Protein AF-A0A978TVC2-F1 (afdb_monomer_lite)

Sequence (169 aa):
MKNLIARGKPERHRGRFCQKRQTETGALPSTAVADSPPQPQPTTRAGTATPKEYARLQKLLAECQYEEADRETWRLMLRVAGVHQRGYFEIRDFEEFPATVLGTIDRLWLEASEGRFGLSVQRQIYREEDCQYDGLGARLGWIVAGKWLKASNPRDHRELPAGNLPSAA

Structure (mmCIF, N/CA/C/O backbone):
data_AF-A0A978TVC2-F1
#
_entry.id   AF-A0A978TVC2-F1
#
loop_
_atom_site.group_PDB
_atom_site.id
_atom_site.type_symbol
_atom_site.label_atom_id
_atom_site.label_alt_id
_atom_site.label_comp_id
_atom_site.label_asym_id
_atom_site.label_entity_id
_atom_site.label_seq_id
_atom_site.pdbx_PDB_ins_code
_atom_site.Cartn_x
_atom_site.Cartn_y
_atom_site.Cartn_z
_atom_site.occupancy
_atom_site.B_iso_or_equiv
_atom_site.auth_seq_id
_atom_site.auth_comp_id
_atom_site.auth_asym_id
_atom_site.auth_atom_id
_atom_site.pdbx_PDB_model_num
ATOM 1 N N . MET A 1 1 ? 60.111 4.018 18.734 1.00 36.25 1 MET A N 1
ATOM 2 C CA . MET A 1 1 ? 59.436 5.236 18.236 1.00 36.25 1 MET A CA 1
ATOM 3 C C . MET A 1 1 ? 58.310 4.815 17.303 1.00 36.25 1 MET A C 1
ATOM 5 O O . MET A 1 1 ? 58.638 4.154 16.336 1.00 36.25 1 MET A O 1
ATOM 9 N N . LYS A 1 2 ? 57.064 5.231 17.616 1.00 37.22 2 LYS A N 1
ATOM 10 C CA . LYS A 1 2 ? 55.934 5.557 16.705 1.00 37.22 2 LYS A CA 1
ATOM 11 C C . LYS A 1 2 ? 55.436 4.430 15.763 1.00 37.22 2 LYS A C 1
ATOM 13 O O . LYS A 1 2 ? 56.223 3.887 15.015 1.00 37.22 2 LYS A O 1
ATOM 18 N N . ASN A 1 3 ? 54.157 4.090 15.610 1.00 29.48 3 ASN A N 1
ATOM 19 C CA . ASN A 1 3 ? 52.879 4.425 16.240 1.00 29.48 3 ASN A CA 1
ATOM 20 C C . ASN A 1 3 ? 51.817 3.443 15.673 1.00 29.48 3 ASN A C 1
ATOM 22 O O . ASN A 1 3 ? 52.078 2.765 14.683 1.00 29.48 3 ASN A O 1
ATOM 26 N N . LEU A 1 4 ? 50.645 3.423 16.320 1.00 36.00 4 LEU A N 1
ATOM 27 C CA . LEU A 1 4 ? 49.315 2.914 15.919 1.00 36.00 4 LEU A CA 1
ATOM 28 C C . LEU A 1 4 ? 49.047 2.899 14.386 1.00 36.00 4 LEU A C 1
ATOM 30 O O . LEU A 1 4 ? 49.587 3.729 13.667 1.00 36.00 4 LEU A O 1
ATOM 34 N N . ILE A 1 5 ? 48.190 2.030 13.825 1.00 38.00 5 ILE A N 1
ATOM 35 C CA . ILE A 1 5 ? 46.714 2.097 13.911 1.00 38.00 5 ILE A CA 1
ATOM 36 C C . ILE A 1 5 ? 46.088 0.701 13.736 1.00 38.00 5 ILE A C 1
ATOM 38 O O . ILE A 1 5 ? 46.244 0.042 12.712 1.00 38.00 5 ILE A O 1
ATOM 42 N N . ALA A 1 6 ? 45.302 0.305 14.736 1.00 40.34 6 ALA A N 1
ATOM 43 C CA . ALA A 1 6 ? 44.188 -0.624 14.592 1.00 40.34 6 ALA A CA 1
ATOM 44 C C . ALA A 1 6 ? 42.876 0.182 14.556 1.00 40.34 6 ALA A C 1
ATOM 46 O O . ALA A 1 6 ? 42.810 1.240 15.184 1.00 40.34 6 ALA A O 1
ATOM 47 N N . ARG A 1 7 ? 41.827 -0.417 13.961 1.00 36.66 7 ARG A N 1
ATOM 48 C CA . ARG A 1 7 ? 40.401 0.006 13.875 1.00 36.66 7 ARG A CA 1
ATOM 49 C C . ARG A 1 7 ? 40.062 0.807 12.603 1.00 36.66 7 ARG A C 1
ATOM 51 O O . ARG A 1 7 ? 40.808 1.690 12.221 1.00 36.66 7 ARG A O 1
ATOM 58 N N . GLY A 1 8 ? 38.954 0.558 11.905 1.00 31.41 8 GLY A N 1
ATOM 59 C CA . GLY A 1 8 ? 37.814 -0.318 12.180 1.00 31.41 8 GLY A CA 1
ATOM 60 C C . GLY A 1 8 ? 36.986 -0.550 10.910 1.00 31.41 8 GLY A C 1
ATOM 61 O O . GLY A 1 8 ? 37.089 0.200 9.942 1.00 31.41 8 GLY A O 1
ATOM 62 N N . LYS A 1 9 ? 36.187 -1.626 10.898 1.00 33.72 9 LYS A N 1
ATOM 63 C CA . LYS A 1 9 ? 35.160 -1.849 9.869 1.00 33.72 9 LYS A CA 1
ATOM 64 C C . LYS A 1 9 ? 34.196 -0.654 9.863 1.00 33.72 9 LYS A C 1
ATOM 66 O O . LYS A 1 9 ? 33.860 -0.188 10.951 1.00 33.72 9 LYS A O 1
ATOM 71 N N . PRO A 1 10 ? 33.707 -0.198 8.698 1.00 31.42 10 PRO A N 1
ATOM 72 C CA . PRO A 1 10 ? 32.659 0.809 8.668 1.00 31.42 10 PRO A CA 1
ATOM 73 C C . PRO A 1 10 ? 31.410 0.226 9.338 1.00 31.42 10 PRO A C 1
ATOM 75 O O . PRO A 1 10 ? 30.818 -0.745 8.857 1.00 31.42 10 PRO A O 1
ATOM 78 N N . GLU A 1 11 ? 31.041 0.792 10.485 1.00 34.91 11 GLU A N 1
ATOM 79 C CA . GLU A 1 11 ? 29.735 0.585 11.095 1.00 34.91 11 GLU A CA 1
ATOM 80 C C . GLU A 1 11 ? 28.687 1.056 10.090 1.00 34.91 11 GLU A C 1
ATOM 82 O O . GLU A 1 11 ? 28.557 2.243 9.798 1.00 34.91 11 GLU A O 1
ATOM 87 N N . ARG A 1 12 ? 27.944 0.107 9.515 1.00 38.66 12 ARG A N 1
ATOM 88 C CA . ARG A 1 12 ? 26.752 0.433 8.737 1.00 38.66 12 ARG A CA 1
ATOM 89 C C . ARG A 1 12 ? 25.793 1.140 9.685 1.00 38.66 12 ARG A C 1
ATOM 91 O O . ARG A 1 12 ? 25.293 0.523 10.627 1.00 38.66 12 ARG A O 1
ATOM 98 N N . HIS A 1 13 ? 25.566 2.428 9.449 1.00 34.09 13 HIS A N 1
ATOM 99 C CA . HIS A 1 13 ? 24.560 3.207 10.151 1.00 34.09 13 HIS A CA 1
ATOM 100 C C . HIS A 1 13 ? 23.212 2.485 10.033 1.00 34.09 13 HIS A C 1
ATOM 102 O O . HIS A 1 13 ? 22.594 2.437 8.971 1.00 34.09 13 HIS A O 1
ATOM 108 N N . ARG A 1 14 ? 22.794 1.848 11.132 1.00 42.50 14 ARG A N 1
ATOM 109 C CA . ARG A 1 14 ? 21.506 1.168 11.270 1.00 42.50 14 ARG A CA 1
ATOM 110 C C . ARG A 1 14 ? 20.393 2.200 11.077 1.00 42.50 14 ARG A C 1
ATOM 112 O O . ARG A 1 14 ? 20.169 3.026 11.960 1.00 42.50 14 ARG A O 1
ATOM 119 N N . GLY A 1 15 ? 19.695 2.139 9.946 1.00 42.00 15 GLY A N 1
ATOM 120 C CA . GLY A 1 15 ? 18.460 2.888 9.730 1.00 42.00 15 GLY A CA 1
ATOM 121 C C . GLY A 1 15 ? 17.425 2.494 10.785 1.00 42.00 15 GLY A C 1
ATOM 122 O O . GLY A 1 15 ? 17.004 1.339 10.861 1.00 42.00 15 GLY A O 1
ATOM 123 N N . ARG A 1 16 ? 17.050 3.443 11.647 1.00 51.53 16 ARG A N 1
ATOM 124 C CA . ARG A 1 16 ? 15.981 3.291 12.641 1.00 51.53 16 ARG A CA 1
ATOM 125 C C . ARG A 1 16 ? 14.622 3.396 11.940 1.00 51.53 16 ARG A C 1
ATOM 127 O O . ARG A 1 16 ? 13.955 4.409 12.064 1.00 51.53 16 ARG A O 1
ATOM 134 N N . PHE A 1 17 ? 14.219 2.361 11.210 1.00 56.66 17 PHE A N 1
ATOM 135 C CA . PHE A 1 17 ? 13.011 2.394 10.366 1.00 56.66 17 PHE A CA 1
ATOM 136 C C . PHE A 1 17 ? 11.679 2.157 11.089 1.00 56.66 17 PHE A C 1
ATOM 138 O O . PHE A 1 17 ? 10.636 2.047 10.457 1.00 56.66 17 PHE A O 1
ATOM 145 N N . CYS A 1 18 ? 11.703 2.059 12.411 1.00 64.75 18 CYS A N 1
ATOM 146 C CA . CYS A 1 18 ? 10.497 2.141 13.215 1.00 64.75 18 CYS A CA 1
ATOM 147 C C . CYS A 1 18 ? 10.901 2.704 14.571 1.00 64.75 18 CYS A C 1
ATOM 149 O O . CYS A 1 18 ? 11.241 1.976 15.509 1.00 64.75 18 CYS A O 1
ATOM 151 N N . GLN A 1 19 ? 10.999 4.028 14.658 1.00 55.56 19 GLN A N 1
ATOM 152 C CA . GLN A 1 19 ? 11.067 4.657 15.966 1.00 55.56 19 GLN A CA 1
ATOM 153 C C . GLN A 1 19 ? 9.677 4.559 16.575 1.00 55.56 19 GLN A C 1
ATOM 155 O O . GLN A 1 19 ? 8.737 5.177 16.084 1.00 55.56 19 GLN A O 1
ATOM 160 N N . LYS A 1 20 ? 9.561 3.768 17.649 1.00 49.69 20 LYS A N 1
ATOM 161 C CA . LYS A 1 20 ? 8.420 3.802 18.564 1.00 49.69 20 LYS A CA 1
ATOM 162 C C . LYS A 1 20 ? 8.295 5.231 19.091 1.00 49.69 20 LYS A C 1
ATOM 164 O O . LYS A 1 20 ? 8.849 5.557 20.138 1.00 49.69 20 LYS A O 1
ATOM 169 N N . ARG A 1 21 ? 7.620 6.109 18.353 1.00 50.09 21 ARG A N 1
ATOM 170 C CA . ARG A 1 21 ? 7.152 7.372 18.903 1.00 50.09 21 ARG A CA 1
ATOM 171 C C . ARG A 1 21 ? 6.064 6.987 19.889 1.00 50.09 21 ARG A C 1
ATOM 173 O O . ARG A 1 21 ? 4.949 6.664 19.499 1.00 50.09 21 ARG A O 1
ATOM 180 N N . GLN A 1 22 ? 6.424 6.953 21.168 1.00 37.06 22 GLN A N 1
ATOM 181 C CA . GLN A 1 22 ? 5.444 7.127 22.224 1.00 37.06 22 GLN A CA 1
ATO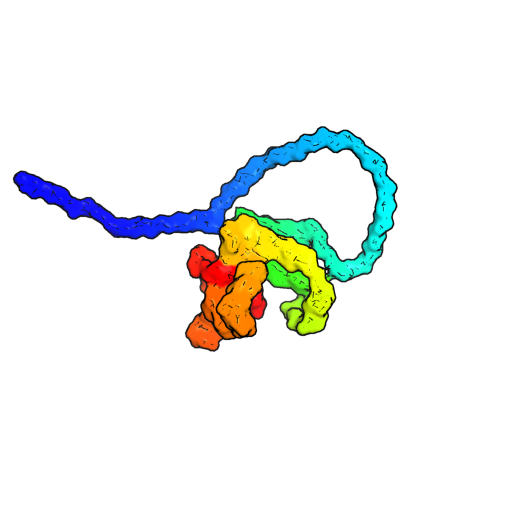M 182 C C . GLN A 1 22 ? 4.835 8.505 21.977 1.00 37.06 22 GLN A C 1
ATOM 184 O O . GLN A 1 22 ? 5.475 9.523 22.225 1.00 37.06 22 GLN A O 1
ATOM 189 N N . THR A 1 23 ? 3.636 8.558 21.408 1.00 34.72 23 THR A N 1
ATOM 190 C CA . THR A 1 23 ? 2.802 9.732 21.615 1.00 34.72 23 THR A CA 1
ATOM 191 C C . THR A 1 23 ? 2.369 9.655 23.066 1.00 34.72 23 THR A C 1
ATOM 193 O O . THR A 1 23 ? 1.537 8.821 23.428 1.00 34.72 23 THR A O 1
ATOM 196 N N . GLU A 1 24 ? 2.989 10.479 23.905 1.00 34.38 24 GLU A N 1
ATOM 197 C CA . GLU A 1 24 ? 2.377 10.884 25.158 1.00 34.38 24 GLU A CA 1
ATOM 198 C C . GLU A 1 24 ? 0.940 11.313 24.856 1.00 34.38 24 GLU A C 1
ATOM 200 O O . GLU A 1 24 ? 0.670 12.058 23.909 1.00 34.38 24 GLU A O 1
ATOM 205 N N . THR A 1 25 ? 0.016 10.766 25.636 1.00 40.00 25 THR A N 1
ATOM 206 C CA . THR A 1 25 ? -1.398 11.110 25.644 1.00 40.00 25 THR A CA 1
ATOM 207 C C . THR A 1 25 ? -1.543 12.590 25.996 1.00 40.00 25 THR A C 1
ATOM 209 O O . THR A 1 25 ? -1.697 12.958 27.157 1.00 40.00 25 THR A O 1
ATOM 212 N N . GLY A 1 26 ? -1.486 13.451 24.983 1.00 31.53 26 GLY A N 1
ATOM 213 C CA . GLY A 1 26 ? -1.957 14.824 25.056 1.00 31.53 26 GLY A CA 1
ATOM 214 C C . GLY A 1 26 ? -3.476 14.810 24.999 1.00 31.53 26 GLY A C 1
ATOM 215 O O . GLY A 1 26 ? -4.062 14.655 23.929 1.00 31.53 26 GLY A O 1
ATOM 216 N N . ALA A 1 27 ? -4.105 14.908 26.168 1.00 32.97 27 ALA A N 1
ATOM 217 C CA . ALA A 1 27 ? -5.537 15.110 26.307 1.00 32.97 27 ALA A CA 1
ATOM 218 C C . ALA A 1 27 ? -6.000 16.297 25.446 1.00 32.97 27 ALA A C 1
ATOM 220 O O . ALA A 1 27 ? -5.424 17.384 25.497 1.00 32.97 27 ALA A O 1
ATOM 221 N N . LEU A 1 28 ? -7.063 16.081 24.669 1.00 29.98 28 LEU A N 1
ATOM 222 C CA . LEU A 1 28 ? -7.807 17.153 24.014 1.00 29.98 28 LEU A CA 1
ATOM 223 C C . LEU A 1 28 ? -8.309 18.138 25.085 1.00 29.98 28 LEU A C 1
ATOM 225 O O . LEU A 1 28 ? -8.917 17.686 26.062 1.00 29.98 28 LEU A O 1
ATOM 229 N N . PRO A 1 29 ? -8.121 19.462 24.932 1.00 34.19 29 PRO A N 1
ATOM 230 C CA . PRO A 1 29 ? -8.851 20.410 25.751 1.00 34.19 29 PRO A CA 1
ATOM 231 C C . PRO A 1 29 ? -10.334 20.346 25.373 1.00 34.19 29 PRO A C 1
ATOM 233 O O . PRO A 1 29 ? -10.726 20.561 24.228 1.00 34.19 29 PRO A O 1
ATOM 236 N N . SER A 1 30 ? -11.143 20.013 26.374 1.00 33.94 30 SER A N 1
ATOM 237 C CA . SER A 1 30 ? -12.594 20.110 26.339 1.00 33.94 30 SER A CA 1
ATOM 238 C C . SER A 1 30 ? -13.006 21.578 26.264 1.00 33.94 30 SER A C 1
ATOM 240 O O . SER A 1 30 ? -12.774 22.338 27.204 1.00 33.94 30 SER A O 1
ATOM 242 N N . THR A 1 31 ? -13.670 21.955 25.178 1.00 30.52 31 THR A N 1
ATOM 243 C CA . THR A 1 31 ? -14.602 23.081 25.162 1.00 30.52 31 THR A CA 1
ATOM 244 C C . THR A 1 31 ? -15.907 22.630 24.509 1.00 30.52 31 THR A C 1
ATOM 246 O O . THR A 1 31 ? -15.983 22.381 23.309 1.00 30.52 31 THR A O 1
ATOM 249 N N . ALA A 1 32 ? -16.948 22.510 25.337 1.00 36.06 32 ALA A N 1
ATOM 250 C CA . ALA A 1 32 ? -18.346 22.598 24.913 1.00 36.06 32 ALA A CA 1
ATOM 251 C C . ALA A 1 32 ? -18.569 23.991 24.270 1.00 36.06 32 ALA A C 1
ATOM 253 O O . ALA A 1 32 ? -17.871 24.937 24.626 1.00 36.06 32 ALA A O 1
ATOM 254 N N . VAL A 1 33 ? -19.465 24.237 23.314 1.00 36.12 33 VAL A N 1
ATOM 255 C CA . VAL A 1 33 ? -20.908 23.961 23.247 1.00 36.12 33 VAL A CA 1
ATOM 256 C C . VAL A 1 33 ? -21.348 24.191 21.788 1.00 36.12 33 VAL A C 1
ATOM 258 O O . VAL A 1 33 ? -20.894 25.164 21.193 1.00 36.12 33 VAL A O 1
ATOM 261 N N . ALA A 1 34 ? -22.259 23.377 21.245 1.00 30.05 34 ALA A N 1
ATOM 262 C CA . ALA A 1 34 ? -23.436 23.833 20.482 1.00 30.05 34 ALA A CA 1
ATOM 263 C C . ALA A 1 34 ? -24.241 22.626 19.982 1.00 30.05 34 ALA A C 1
ATOM 265 O O . ALA A 1 34 ? -23.760 21.805 19.206 1.00 30.05 34 ALA A O 1
ATOM 266 N N . ASP A 1 35 ? -25.473 22.559 20.471 1.00 39.78 35 ASP A N 1
ATOM 267 C CA . ASP A 1 35 ? -26.543 21.655 20.070 1.00 39.78 35 ASP A CA 1
ATOM 268 C C . ASP A 1 35 ? -26.734 21.674 18.542 1.00 39.78 35 ASP A C 1
ATOM 270 O O . ASP A 1 35 ? -26.883 22.734 17.930 1.00 39.78 35 ASP A O 1
ATOM 274 N N . SER A 1 36 ? -26.676 20.506 17.904 1.00 37.03 36 SER A N 1
ATOM 275 C CA . SER A 1 36 ? -27.041 20.330 16.497 1.00 37.03 36 SER A CA 1
ATOM 276 C C . SER A 1 36 ? -27.888 19.063 16.354 1.00 37.03 36 SER A C 1
ATOM 278 O O . SER A 1 36 ? -27.546 18.046 16.964 1.00 37.03 36 SER A O 1
ATOM 280 N N . PRO A 1 37 ? -28.988 19.100 15.574 1.00 48.75 37 PRO A N 1
ATOM 281 C CA . PRO A 1 37 ? -29.982 18.028 15.539 1.00 48.75 37 PRO A CA 1
ATOM 282 C C . PRO A 1 37 ? -29.385 16.683 15.099 1.00 48.75 37 PRO A C 1
ATOM 284 O O . PRO A 1 37 ? -28.455 16.669 14.285 1.00 48.75 37 PRO A O 1
ATOM 287 N N . PRO A 1 38 ? -29.938 15.542 15.554 1.00 42.25 38 PRO A N 1
ATOM 288 C CA . PRO A 1 38 ? -29.450 14.233 15.149 1.00 42.25 38 PRO A CA 1
ATOM 289 C C . PRO A 1 38 ? -29.698 14.045 13.649 1.00 42.25 38 PRO A C 1
ATOM 291 O O . PRO A 1 38 ? -30.836 13.883 13.207 1.00 42.25 38 PRO A O 1
ATOM 294 N N . GLN A 1 39 ? -28.631 14.080 12.846 1.00 37.12 39 GLN A N 1
ATOM 295 C CA . GLN A 1 39 ? -28.730 13.695 11.443 1.00 37.12 39 GLN A CA 1
ATOM 296 C C . GLN A 1 39 ? -29.089 12.202 11.338 1.00 37.12 39 GLN A C 1
ATOM 298 O O . GLN A 1 39 ? -28.529 11.385 12.080 1.00 37.12 39 GLN A O 1
ATOM 303 N N . PRO A 1 40 ? -30.013 11.826 10.433 1.00 42.50 40 PRO A N 1
ATOM 304 C CA . PRO A 1 40 ? -30.474 10.453 10.291 1.00 42.50 40 PRO A CA 1
ATOM 305 C C . PRO A 1 40 ? -29.311 9.546 9.878 1.00 42.50 40 PRO A C 1
ATOM 307 O O . PRO A 1 40 ? -28.700 9.732 8.828 1.00 42.50 40 PRO A O 1
ATOM 310 N N . GLN A 1 41 ? -29.005 8.561 10.722 1.00 39.69 41 GLN A N 1
ATOM 311 C CA . GLN A 1 41 ? -28.045 7.502 10.423 1.00 39.69 41 GLN A CA 1
ATOM 312 C C . GLN A 1 41 ? -28.610 6.632 9.287 1.00 39.69 41 GLN A C 1
ATOM 314 O O . GLN A 1 41 ? -29.684 6.047 9.469 1.00 39.69 41 GLN A O 1
ATOM 319 N N . PRO A 1 42 ? -27.935 6.500 8.129 1.00 43.69 42 PRO A N 1
ATOM 320 C CA . PRO A 1 42 ? -28.366 5.562 7.112 1.00 43.69 42 PRO A CA 1
ATOM 321 C C . PRO A 1 42 ? -28.070 4.139 7.579 1.00 43.69 42 PRO A C 1
ATOM 323 O O . PRO A 1 42 ? -26.936 3.759 7.869 1.00 43.69 42 PRO A O 1
ATOM 326 N N . THR A 1 43 ? -29.147 3.374 7.628 1.00 36.41 43 THR A N 1
ATOM 327 C CA . THR A 1 43 ? -29.240 1.918 7.648 1.00 36.41 43 THR A CA 1
ATOM 328 C C . THR A 1 43 ? -28.113 1.201 6.894 1.00 36.41 43 THR A C 1
ATOM 330 O O . THR A 1 43 ? -27.831 1.509 5.738 1.00 36.41 43 THR A O 1
ATOM 333 N N . THR A 1 44 ? -27.543 0.200 7.567 1.00 45.25 44 THR A N 1
ATOM 334 C CA . THR A 1 44 ? -26.792 -0.969 7.079 1.00 45.25 44 THR A CA 1
ATOM 335 C C . THR A 1 44 ? -26.590 -1.044 5.557 1.00 45.25 44 THR A C 1
ATOM 337 O O . THR A 1 44 ? -27.438 -1.558 4.831 1.00 45.25 44 THR A O 1
ATOM 340 N N . ARG A 1 45 ? -25.433 -0.584 5.070 1.00 45.19 45 ARG A N 1
ATOM 341 C CA . ARG A 1 45 ? -24.969 -0.776 3.690 1.00 45.19 45 ARG A CA 1
ATOM 342 C C . ARG A 1 45 ? -23.474 -1.079 3.732 1.00 45.19 45 ARG A C 1
ATOM 344 O O . ARG A 1 45 ? -22.724 -0.364 4.392 1.00 45.19 45 ARG A O 1
ATOM 351 N N . ALA A 1 46 ? -23.055 -2.165 3.085 1.00 56.59 46 ALA A N 1
ATOM 352 C CA . ALA A 1 46 ? -21.640 -2.448 2.865 1.00 56.59 46 ALA A CA 1
ATOM 353 C C . ALA A 1 46 ? -20.988 -1.207 2.232 1.00 56.59 46 ALA A C 1
ATOM 355 O O . ALA A 1 46 ? -21.534 -0.661 1.273 1.00 56.59 46 ALA A O 1
ATOM 356 N N . GLY A 1 47 ? -19.887 -0.709 2.802 1.00 60.84 47 GLY A N 1
ATOM 357 C CA . GLY A 1 47 ? -19.179 0.429 2.205 1.00 60.84 47 GLY A CA 1
ATOM 358 C C . GLY A 1 47 ? -18.436 1.373 3.145 1.00 60.84 47 GLY A C 1
ATOM 359 O O . GLY A 1 47 ? -17.772 2.283 2.658 1.00 60.84 47 GLY A O 1
ATOM 360 N N . THR A 1 48 ? -18.475 1.198 4.466 1.00 61.97 48 THR A N 1
ATOM 361 C CA . THR A 1 48 ? -17.641 2.012 5.363 1.00 61.97 48 THR A CA 1
ATOM 362 C C . THR A 1 48 ? -16.943 1.142 6.392 1.00 61.97 48 THR A C 1
ATOM 364 O O . THR A 1 48 ? -17.577 0.495 7.221 1.00 61.97 48 THR A O 1
ATOM 367 N N . ALA A 1 49 ? -15.610 1.126 6.338 1.00 73.31 49 ALA A N 1
ATOM 368 C CA . ALA A 1 49 ? -14.835 0.564 7.428 1.00 73.31 49 ALA A CA 1
ATOM 369 C C . ALA A 1 49 ? -14.979 1.470 8.658 1.00 73.31 49 ALA A C 1
ATOM 371 O O . ALA A 1 49 ? -14.696 2.670 8.621 1.00 73.31 49 ALA A O 1
ATOM 372 N N . THR A 1 50 ? -15.431 0.883 9.750 1.00 77.75 50 THR A N 1
ATOM 373 C CA . THR A 1 50 ? -15.543 1.504 11.063 1.00 77.75 50 THR A CA 1
ATOM 374 C C . THR A 1 50 ? -14.153 1.732 11.670 1.00 77.75 50 THR A C 1
ATOM 376 O O . THR A 1 50 ? -13.215 0.985 11.375 1.00 77.75 50 THR A O 1
ATOM 379 N N . PRO A 1 51 ? -13.989 2.690 12.603 1.00 80.06 51 PRO A N 1
ATOM 380 C CA . PRO A 1 51 ? -12.735 2.851 13.349 1.00 80.06 51 PRO A CA 1
ATOM 381 C C . PRO A 1 51 ? -12.229 1.540 13.977 1.00 80.06 51 PRO A C 1
ATOM 383 O O . PRO A 1 51 ? -11.028 1.278 14.023 1.00 80.06 51 PRO A O 1
ATOM 386 N N . LYS A 1 52 ? -13.153 0.665 14.397 1.00 80.31 52 LYS A N 1
ATOM 387 C CA . LYS A 1 52 ? -12.851 -0.658 14.958 1.00 80.31 52 LYS A CA 1
ATOM 388 C C . LYS A 1 52 ? -12.193 -1.605 13.950 1.00 80.31 52 LYS A C 1
ATOM 390 O O . LYS A 1 52 ? -11.401 -2.453 14.355 1.00 80.31 52 LYS A O 1
ATOM 395 N N . GLU A 1 53 ? -12.504 -1.485 12.663 1.00 83.75 53 GLU A N 1
ATOM 396 C CA . GLU A 1 53 ? -11.900 -2.323 11.622 1.00 83.75 53 GLU A CA 1
ATOM 397 C C . GLU A 1 53 ? -10.442 -1.945 11.361 1.00 83.75 53 GLU A C 1
ATOM 399 O O . GLU A 1 53 ? -9.625 -2.837 11.153 1.00 83.75 53 GLU A O 1
ATOM 404 N N . TYR A 1 54 ? -10.086 -0.665 11.494 1.00 93.81 54 TYR A N 1
ATOM 405 C CA . TYR A 1 54 ? -8.699 -0.205 11.377 1.00 93.81 54 TYR A CA 1
ATOM 406 C C . TYR A 1 54 ? -7.864 -0.407 12.642 1.00 93.81 54 TYR A C 1
ATOM 408 O O . TYR A 1 54 ? -6.641 -0.465 12.546 1.00 93.81 54 TYR A O 1
ATOM 416 N N . ALA A 1 55 ? -8.489 -0.536 13.816 1.00 94.12 55 ALA A N 1
ATOM 417 C CA . ALA A 1 55 ? -7.785 -0.597 15.100 1.00 94.12 55 ALA A CA 1
ATOM 418 C C . ALA A 1 55 ? -6.702 -1.690 15.148 1.00 94.12 55 ALA A C 1
ATOM 420 O O . ALA A 1 55 ? -5.622 -1.485 15.704 1.00 94.12 55 ALA A O 1
ATOM 421 N N . ARG A 1 56 ? -6.963 -2.851 14.530 1.00 95.56 56 ARG A N 1
ATOM 422 C CA . ARG A 1 56 ? -5.968 -3.926 14.451 1.00 95.56 56 ARG A CA 1
ATOM 423 C C . ARG A 1 56 ? -4.803 -3.544 13.544 1.00 95.56 56 ARG A C 1
ATOM 425 O O . ARG A 1 56 ? -3.663 -3.694 13.963 1.00 95.56 56 ARG A O 1
ATOM 432 N N . LEU A 1 57 ? -5.081 -3.018 12.351 1.00 96.25 57 LEU A N 1
ATOM 433 C CA . LEU A 1 57 ? -4.048 -2.559 11.422 1.00 96.25 57 LEU A CA 1
ATOM 434 C C . LEU A 1 57 ? -3.168 -1.474 12.062 1.00 96.25 57 LEU A C 1
ATOM 436 O O . LEU A 1 57 ? -1.948 -1.581 12.038 1.00 96.25 57 LEU A O 1
ATOM 440 N N . GLN A 1 58 ? -3.785 -0.484 12.710 1.00 96.44 58 GLN A N 1
ATOM 441 C CA . GLN A 1 58 ? -3.092 0.580 13.441 1.00 96.44 58 GLN A CA 1
ATOM 442 C C . GLN A 1 58 ? -2.150 0.031 14.510 1.00 96.44 58 GLN A C 1
ATOM 444 O O . GLN A 1 58 ? -0.995 0.440 14.577 1.00 96.44 58 GLN A O 1
ATOM 449 N N . LYS A 1 59 ? -2.631 -0.914 15.328 1.00 95.94 59 LYS A N 1
ATOM 450 C CA . LYS A 1 59 ? -1.817 -1.541 16.371 1.00 95.94 59 LYS A CA 1
ATOM 451 C C . LYS A 1 59 ? -0.604 -2.263 15.779 1.00 95.94 59 LYS A C 1
ATOM 453 O O . LYS A 1 59 ? 0.510 -2.050 16.243 1.00 95.94 59 LYS A O 1
ATOM 458 N N . LEU A 1 60 ? -0.818 -3.083 14.750 1.00 95.31 60 LEU A N 1
ATOM 459 C CA . LEU A 1 60 ? 0.250 -3.850 14.100 1.00 95.31 60 LEU A CA 1
ATOM 460 C C . LEU A 1 60 ? 1.309 -2.922 13.492 1.00 95.31 60 LEU A C 1
ATOM 462 O O . LEU A 1 60 ? 2.504 -3.125 13.693 1.00 95.31 60 LEU A O 1
ATOM 466 N N . LEU A 1 61 ? 0.871 -1.860 12.813 1.00 94.69 61 LEU A N 1
ATOM 467 C CA . LEU A 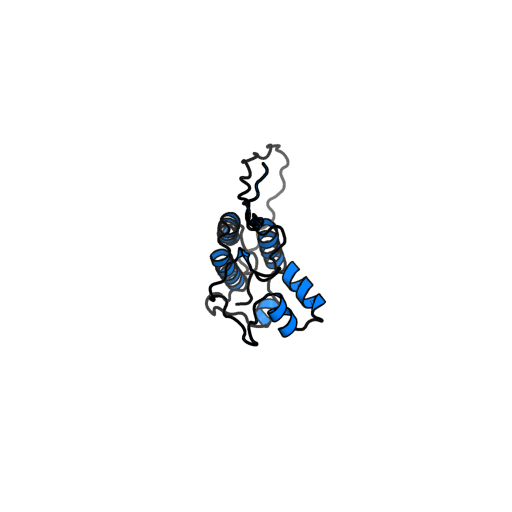1 61 ? 1.755 -0.848 12.238 1.00 94.69 61 LEU A CA 1
ATOM 468 C C . LEU A 1 61 ? 2.540 -0.080 13.313 1.00 94.69 61 LEU A C 1
ATOM 470 O O . LEU A 1 61 ? 3.749 0.091 13.175 1.00 94.69 61 LEU A O 1
ATOM 474 N N . ALA A 1 62 ? 1.896 0.315 14.416 1.00 93.50 62 ALA A N 1
ATOM 475 C CA . ALA A 1 62 ? 2.560 0.981 15.542 1.00 93.50 62 ALA A CA 1
ATOM 476 C C . ALA A 1 62 ? 3.594 0.082 16.249 1.00 93.50 62 ALA A C 1
ATOM 478 O O . ALA A 1 62 ? 4.586 0.568 16.796 1.00 93.50 62 ALA A O 1
ATOM 479 N N . GLU A 1 63 ? 3.378 -1.234 16.229 1.00 93.56 63 GLU A N 1
ATOM 480 C CA . GLU A 1 63 ? 4.294 -2.245 16.767 1.00 93.56 63 GLU A CA 1
ATOM 481 C C . GLU A 1 63 ? 5.353 -2.707 15.748 1.00 93.56 63 GLU A C 1
ATOM 483 O O . GLU A 1 63 ? 6.163 -3.581 16.063 1.00 93.56 63 GLU A O 1
ATOM 488 N N . CYS A 1 64 ? 5.391 -2.100 14.554 1.00 89.62 64 CYS A N 1
ATOM 489 C CA . CYS A 1 64 ? 6.290 -2.453 13.450 1.00 89.62 64 CYS A CA 1
ATOM 490 C C . CYS A 1 64 ? 6.118 -3.901 12.952 1.00 89.62 64 CYS A C 1
ATOM 492 O O . CYS A 1 64 ? 7.028 -4.472 12.347 1.00 89.62 64 CYS A O 1
ATOM 494 N N . GLN A 1 65 ? 4.964 -4.515 13.216 1.00 91.81 65 GLN A N 1
ATOM 495 C CA . GLN A 1 65 ? 4.612 -5.866 12.786 1.00 91.81 65 GLN A CA 1
ATOM 496 C C . GLN A 1 65 ? 4.114 -5.818 11.340 1.00 91.81 65 GLN A C 1
ATOM 498 O O . GLN A 1 65 ? 2.935 -6.022 11.059 1.00 91.81 65 GLN A O 1
ATOM 503 N N . TYR A 1 66 ? 5.008 -5.452 10.418 1.00 91.12 66 TYR A N 1
ATOM 504 C CA . TYR A 1 66 ? 4.651 -5.173 9.026 1.00 91.12 66 TYR A CA 1
ATOM 505 C C . TYR A 1 66 ? 4.084 -6.389 8.290 1.00 91.12 66 TYR A C 1
ATOM 507 O O . TYR A 1 66 ? 3.200 -6.229 7.459 1.00 91.12 66 TYR A O 1
ATOM 515 N N . GLU A 1 67 ? 4.543 -7.596 8.616 1.00 89.88 67 GLU A N 1
ATOM 516 C CA . GLU A 1 67 ? 4.039 -8.829 8.007 1.00 89.88 67 GLU A CA 1
ATOM 517 C C . GLU A 1 67 ? 2.582 -9.102 8.421 1.00 89.88 67 GLU A C 1
ATOM 519 O O . GLU A 1 67 ? 1.710 -9.381 7.597 1.00 89.88 67 GLU A O 1
ATOM 524 N N . GLU A 1 68 ? 2.282 -8.963 9.711 1.00 91.25 68 GLU A N 1
ATOM 525 C CA . GLU A 1 68 ? 0.924 -9.051 10.234 1.00 91.25 68 GLU A CA 1
ATOM 526 C C . GLU A 1 68 ? 0.043 -7.910 9.719 1.00 91.25 68 GLU A C 1
ATOM 528 O O . GLU A 1 68 ? -1.125 -8.144 9.404 1.00 91.25 68 GLU A O 1
ATOM 533 N N . ALA A 1 69 ? 0.578 -6.688 9.644 1.00 94.38 69 ALA A N 1
ATOM 534 C CA . ALA A 1 69 ? -0.129 -5.515 9.137 1.00 94.38 69 ALA A CA 1
ATOM 535 C C . ALA A 1 69 ? -0.508 -5.681 7.662 1.00 94.38 69 ALA A C 1
ATOM 537 O O . ALA A 1 69 ? -1.598 -5.278 7.256 1.00 94.38 69 ALA A O 1
ATOM 538 N N . ASP A 1 70 ? 0.352 -6.316 6.872 1.00 93.88 70 ASP A N 1
ATOM 539 C CA . ASP A 1 70 ? 0.084 -6.630 5.473 1.00 93.88 70 ASP A CA 1
ATOM 540 C C . ASP A 1 70 ? -1.096 -7.600 5.329 1.00 93.88 70 ASP A C 1
ATOM 542 O O . ASP A 1 70 ? -2.098 -7.299 4.674 1.00 93.88 70 ASP A O 1
ATOM 546 N N . ARG A 1 71 ? -1.063 -8.710 6.079 1.00 92.94 71 ARG A N 1
ATOM 547 C CA . ARG A 1 71 ? -2.188 -9.660 6.142 1.00 92.94 71 ARG A CA 1
ATOM 548 C C . ARG A 1 71 ? -3.478 -9.005 6.625 1.00 92.94 71 ARG A C 1
ATOM 550 O O . ARG A 1 71 ? -4.565 -9.316 6.136 1.00 92.94 71 ARG A O 1
ATOM 557 N N . GLU A 1 72 ? -3.378 -8.121 7.612 1.00 95.19 72 GLU A N 1
ATOM 558 C CA . GLU A 1 72 ? -4.532 -7.404 8.142 1.00 95.19 72 GLU A CA 1
ATOM 559 C C . GLU A 1 72 ? -5.094 -6.399 7.132 1.00 95.19 72 GLU A C 1
ATOM 561 O O . GLU A 1 72 ? -6.314 -6.272 7.036 1.00 95.19 72 GLU A O 1
ATOM 566 N N . THR A 1 73 ? -4.234 -5.752 6.341 1.00 95.88 73 THR A N 1
ATOM 567 C CA . THR A 1 73 ? -4.643 -4.877 5.235 1.00 95.88 73 THR A CA 1
ATOM 568 C C . THR A 1 73 ? -5.478 -5.662 4.227 1.00 95.88 73 THR A C 1
ATOM 570 O O . THR A 1 73 ? -6.605 -5.263 3.929 1.00 95.88 73 THR A O 1
ATOM 573 N N . TRP A 1 74 ? -4.996 -6.832 3.791 1.00 94.38 74 TRP A N 1
ATOM 574 C CA . TRP A 1 74 ? -5.741 -7.710 2.884 1.00 94.38 74 TRP A CA 1
ATOM 575 C C . TRP A 1 74 ? -7.099 -8.130 3.458 1.00 94.38 74 TRP A C 1
ATOM 577 O O . TRP A 1 74 ? -8.142 -7.992 2.815 1.00 94.38 74 TRP A O 1
ATOM 587 N N . ARG A 1 75 ? -7.112 -8.582 4.718 1.00 93.75 75 ARG A N 1
ATOM 588 C CA . ARG A 1 75 ? -8.335 -9.001 5.418 1.00 93.75 75 ARG A CA 1
ATOM 589 C C . ARG A 1 75 ? -9.361 -7.872 5.520 1.00 93.75 75 ARG A C 1
ATOM 591 O O . ARG A 1 75 ? -10.558 -8.118 5.358 1.00 93.75 75 ARG A O 1
ATOM 598 N N . LEU A 1 76 ? -8.904 -6.655 5.815 1.00 94.69 76 LEU A N 1
ATOM 599 C CA . LEU A 1 76 ? -9.751 -5.471 5.908 1.00 94.69 76 LEU A CA 1
ATOM 600 C C . LEU A 1 76 ? -10.360 -5.143 4.548 1.00 94.69 76 LEU A C 1
ATOM 602 O O . LEU A 1 76 ? -11.576 -4.979 4.462 1.00 94.69 76 LEU A O 1
ATOM 606 N N . MET A 1 77 ? -9.554 -5.114 3.484 1.00 93.81 77 MET A N 1
ATOM 607 C CA . MET A 1 77 ? -10.058 -4.824 2.142 1.00 93.81 77 MET A CA 1
ATOM 608 C C . MET A 1 77 ? -11.094 -5.868 1.698 1.00 93.81 77 MET A C 1
ATOM 610 O O . MET A 1 77 ? -12.169 -5.498 1.231 1.00 93.81 77 MET A O 1
ATOM 614 N N . LEU A 1 78 ? -10.833 -7.165 1.909 1.00 93.31 78 LEU A N 1
ATOM 615 C CA . LEU A 1 78 ? -11.785 -8.230 1.561 1.00 93.31 78 LEU A CA 1
ATOM 616 C C . LEU A 1 78 ? -13.119 -8.084 2.304 1.00 93.31 78 LEU A C 1
ATOM 618 O O . LEU A 1 78 ? -14.185 -8.381 1.763 1.00 93.31 78 LEU A O 1
ATOM 622 N N . ARG A 1 79 ? -13.072 -7.649 3.567 1.00 92.75 79 ARG A N 1
ATOM 623 C CA . ARG A 1 79 ? -14.273 -7.399 4.365 1.00 92.75 79 ARG A CA 1
ATOM 624 C C . ARG A 1 79 ? -15.060 -6.208 3.838 1.00 92.75 79 ARG A C 1
ATOM 626 O O . ARG A 1 79 ? -16.271 -6.331 3.688 1.00 92.75 79 ARG A O 1
ATOM 633 N N . VAL A 1 80 ? -14.382 -5.099 3.549 1.00 91.94 80 VAL A N 1
ATOM 634 C CA . VAL A 1 80 ? -15.004 -3.872 3.028 1.00 91.94 80 VAL A CA 1
ATOM 635 C C . VAL A 1 80 ? -15.703 -4.131 1.698 1.00 91.94 80 VAL A C 1
ATOM 637 O O . VAL A 1 80 ? -16.830 -3.686 1.515 1.00 91.94 80 VAL A O 1
ATOM 640 N N . ALA A 1 81 ? -15.076 -4.905 0.815 1.00 91.62 81 ALA A N 1
ATOM 641 C CA . ALA A 1 81 ? -15.674 -5.307 -0.453 1.00 91.62 81 ALA A CA 1
ATOM 642 C C . ALA A 1 81 ? -16.761 -6.390 -0.316 1.00 91.62 81 ALA A C 1
ATOM 644 O O . ALA A 1 81 ? -17.382 -6.762 -1.301 1.00 91.62 81 ALA A O 1
ATOM 645 N N . GLY A 1 82 ? -16.993 -6.941 0.881 1.00 92.12 82 GLY A N 1
ATOM 646 C CA . GLY A 1 82 ? -17.983 -8.002 1.088 1.00 92.12 82 GLY A CA 1
ATOM 647 C C . GLY A 1 82 ? -17.566 -9.379 0.554 1.00 92.12 82 GLY A C 1
ATOM 648 O O . GLY A 1 82 ? -18.366 -10.308 0.573 1.00 92.12 82 GLY A O 1
ATOM 649 N N . VAL A 1 83 ? -16.305 -9.557 0.152 1.00 93.19 83 VAL A N 1
ATOM 650 C CA . VAL A 1 83 ? -15.797 -10.763 -0.536 1.00 93.19 83 VAL A CA 1
ATOM 651 C C . VAL A 1 83 ? -14.911 -11.641 0.349 1.00 93.19 83 VAL A C 1
ATOM 653 O O . VAL A 1 83 ? -14.288 -12.590 -0.113 1.00 93.19 83 VAL A O 1
ATOM 656 N N . HIS A 1 84 ? -14.868 -11.366 1.651 1.00 91.88 84 HIS A N 1
ATOM 657 C CA . HIS A 1 84 ? -14.077 -12.113 2.634 1.00 91.88 84 HIS A CA 1
ATOM 658 C C . HIS A 1 84 ? -14.313 -13.631 2.654 1.00 91.88 84 HIS A C 1
ATOM 660 O O . HIS A 1 84 ? -13.380 -14.363 2.964 1.00 91.88 84 HIS A O 1
ATOM 666 N N . GLN A 1 85 ? -15.515 -14.113 2.317 1.00 91.69 85 GLN A N 1
ATOM 667 C CA . GLN A 1 85 ? -15.771 -15.556 2.199 1.00 91.69 85 GLN A CA 1
ATOM 668 C C . GLN A 1 85 ? -15.141 -16.154 0.936 1.00 91.69 85 GLN A C 1
ATOM 670 O O . GLN A 1 85 ? -14.686 -17.292 0.959 1.00 91.69 85 GLN A O 1
ATOM 675 N N . ARG A 1 86 ? -15.087 -15.375 -0.152 1.00 93.75 86 ARG A N 1
ATOM 676 C CA . ARG A 1 86 ? -14.431 -15.760 -1.408 1.00 93.75 86 ARG A CA 1
ATOM 677 C C . ARG A 1 86 ? -12.907 -15.692 -1.291 1.00 93.75 86 ARG A C 1
ATOM 679 O O . ARG A 1 86 ? -12.214 -16.524 -1.861 1.00 93.75 86 ARG A O 1
ATOM 686 N N . GLY A 1 87 ? -12.391 -14.720 -0.540 1.00 90.88 87 GLY A N 1
ATOM 687 C CA . GLY A 1 87 ? -10.968 -14.599 -0.209 1.00 90.88 87 GLY A CA 1
ATOM 688 C C . GLY A 1 87 ? -10.097 -13.935 -1.280 1.00 90.88 87 GLY A C 1
ATOM 689 O O . GLY A 1 87 ? -8.900 -13.768 -1.055 1.00 90.88 87 GLY A O 1
ATOM 690 N N . TYR A 1 88 ? -10.677 -13.527 -2.410 1.00 90.62 88 TYR A N 1
ATOM 691 C CA . TYR A 1 88 ? -9.999 -12.807 -3.489 1.00 90.62 88 TYR A CA 1
ATOM 692 C C . TYR A 1 88 ? -10.923 -11.770 -4.138 1.00 90.62 88 TYR A C 1
ATOM 694 O O . TYR A 1 88 ? -12.155 -11.888 -4.063 1.00 90.62 88 TYR A O 1
ATOM 702 N N . PHE A 1 89 ? -10.308 -10.775 -4.781 1.00 90.00 89 PHE A N 1
ATOM 703 C CA . PHE A 1 89 ? -11.009 -9.758 -5.559 1.00 90.00 89 PHE A CA 1
ATOM 704 C C . PHE A 1 89 ? -11.149 -10.164 -7.023 1.00 90.00 89 PHE A C 1
ATOM 706 O O . PHE A 1 89 ? -10.246 -10.745 -7.621 1.00 90.00 89 PHE A O 1
ATOM 713 N N . GLU A 1 90 ? -12.270 -9.784 -7.608 1.00 91.88 90 GLU A N 1
ATOM 714 C CA . GLU A 1 90 ? -12.488 -9.681 -9.041 1.00 91.88 90 GLU A CA 1
ATOM 715 C C . GLU A 1 90 ? -12.522 -8.197 -9.432 1.00 91.88 90 GLU A C 1
ATOM 717 O O . GLU A 1 90 ? -12.736 -7.330 -8.586 1.00 91.88 90 GLU A O 1
ATOM 722 N N . ILE A 1 91 ? -12.347 -7.888 -10.721 1.00 89.06 91 ILE A N 1
ATOM 723 C CA . ILE A 1 91 ? -12.299 -6.496 -11.212 1.00 89.06 91 ILE A CA 1
ATOM 724 C C . ILE A 1 91 ? -13.531 -5.695 -10.756 1.00 89.06 91 ILE A C 1
ATOM 726 O O . ILE A 1 91 ? -13.381 -4.577 -10.268 1.00 89.06 91 ILE A O 1
ATOM 730 N N . ARG A 1 92 ? -14.726 -6.302 -10.814 1.00 90.75 92 ARG A N 1
ATOM 731 C CA . ARG A 1 92 ? -15.986 -5.666 -10.394 1.00 90.75 92 ARG A CA 1
ATOM 732 C C . ARG A 1 92 ? -16.013 -5.240 -8.924 1.00 90.75 92 ARG A C 1
ATOM 734 O O . ARG A 1 92 ? -16.695 -4.285 -8.581 1.00 90.75 92 ARG A O 1
ATOM 741 N N . ASP A 1 93 ? -15.263 -5.910 -8.049 1.00 90.94 93 ASP A N 1
ATOM 742 C CA . ASP A 1 93 ? -15.262 -5.565 -6.623 1.00 90.94 93 ASP A CA 1
ATOM 743 C C . ASP A 1 93 ? -14.553 -4.229 -6.365 1.00 90.94 93 ASP A C 1
ATOM 745 O O . ASP A 1 93 ? -14.781 -3.591 -5.338 1.00 90.94 93 ASP A O 1
ATOM 749 N N . PHE A 1 94 ? -13.677 -3.812 -7.286 1.00 87.56 94 PHE A N 1
ATOM 750 C CA . PHE A 1 94 ? -12.985 -2.531 -7.207 1.00 87.56 94 PHE A CA 1
ATOM 751 C C . PHE A 1 94 ? -13.817 -1.366 -7.747 1.00 87.56 94 PHE A C 1
ATOM 753 O O . PHE A 1 94 ? -13.546 -0.228 -7.371 1.00 87.56 94 PHE A O 1
ATOM 760 N N . GLU A 1 95 ? -14.839 -1.627 -8.568 1.00 87.25 95 GLU A N 1
ATOM 761 C CA . GLU A 1 95 ? -15.725 -0.586 -9.114 1.00 87.25 95 GLU A CA 1
ATOM 762 C C . GLU A 1 95 ? -16.522 0.117 -8.007 1.00 87.25 95 GLU A C 1
ATOM 764 O O . GLU A 1 95 ? -16.718 1.331 -8.048 1.00 87.25 95 GLU A O 1
ATOM 769 N N . GLU A 1 96 ? -16.918 -0.632 -6.976 1.00 84.62 96 GLU A N 1
ATOM 770 C CA . GLU A 1 96 ? -17.661 -0.119 -5.820 1.00 84.62 96 GLU A CA 1
ATOM 771 C C . GLU A 1 96 ? -16.775 0.093 -4.580 1.00 84.62 96 GLU A C 1
ATOM 773 O O . GLU A 1 96 ? -17.269 0.488 -3.518 1.00 84.62 96 GLU A O 1
ATOM 778 N N . PHE A 1 97 ? -15.462 -0.156 -4.679 1.00 89.62 97 PHE A N 1
ATOM 779 C CA . PHE A 1 97 ? -14.584 -0.094 -3.514 1.00 89.62 97 PHE A CA 1
ATOM 780 C C . PHE A 1 97 ? -14.436 1.351 -3.007 1.00 89.62 97 PHE A C 1
ATOM 782 O O . PHE A 1 97 ? -14.011 2.236 -3.757 1.00 89.62 97 PHE A O 1
ATOM 789 N N . PRO A 1 98 ? -14.708 1.627 -1.718 1.00 92.25 98 PRO A N 1
ATOM 790 C CA . PRO A 1 98 ? -14.663 2.989 -1.204 1.00 92.25 98 PRO A CA 1
ATOM 791 C C . PRO A 1 98 ? -13.253 3.592 -1.263 1.00 92.25 98 PRO A C 1
ATOM 793 O O . PRO A 1 98 ? -12.331 3.153 -0.568 1.00 92.25 98 PRO A O 1
ATOM 796 N N . ALA A 1 99 ? -13.092 4.681 -2.018 1.00 91.62 99 ALA A N 1
ATOM 797 C CA . ALA A 1 99 ? -11.824 5.413 -2.095 1.00 91.62 99 ALA A CA 1
ATOM 798 C C . ALA A 1 99 ? -11.353 5.937 -0.723 1.00 91.62 99 ALA A C 1
ATOM 800 O O . ALA A 1 99 ? -10.153 6.010 -0.457 1.00 91.62 99 ALA A O 1
ATOM 801 N N . THR A 1 100 ? -12.290 6.250 0.179 1.00 93.50 100 THR A N 1
ATOM 802 C CA . THR A 1 100 ? -12.005 6.670 1.563 1.00 93.50 100 THR A CA 1
ATOM 803 C C . THR A 1 100 ? -11.290 5.585 2.368 1.00 93.50 100 THR A C 1
ATOM 805 O O . THR A 1 100 ? -10.438 5.897 3.205 1.00 93.50 100 THR A O 1
ATOM 808 N N . VAL A 1 101 ? -11.585 4.311 2.093 1.00 94.25 101 VAL A N 1
ATOM 809 C CA . VAL A 1 101 ? -10.917 3.172 2.728 1.00 94.25 101 VAL A CA 1
ATOM 810 C C . VAL A 1 101 ? -9.483 3.055 2.223 1.00 94.25 101 VAL A C 1
ATOM 812 O O . VAL A 1 101 ? -8.567 2.977 3.041 1.00 94.25 101 VAL A O 1
ATOM 815 N N . LEU A 1 102 ? -9.264 3.141 0.905 1.00 94.50 102 LEU A N 1
ATOM 816 C CA . LEU A 1 102 ? -7.911 3.131 0.328 1.00 94.50 102 LEU A CA 1
ATOM 817 C C . LEU A 1 102 ? -7.062 4.286 0.867 1.00 94.50 102 LEU A C 1
ATOM 819 O O . LEU A 1 102 ? -5.923 4.070 1.270 1.00 94.50 102 LEU A O 1
ATOM 823 N N . GLY A 1 103 ? -7.630 5.493 0.944 1.00 96.38 103 GLY A N 1
ATOM 824 C CA . GLY A 1 103 ? -6.945 6.657 1.510 1.00 96.38 103 GLY A CA 1
ATOM 825 C C . GLY A 1 103 ? -6.599 6.491 2.993 1.00 96.38 103 GLY A C 1
ATOM 826 O O . GLY A 1 103 ? -5.532 6.915 3.432 1.00 96.38 103 GLY A O 1
ATOM 827 N N . THR A 1 104 ? -7.465 5.834 3.770 1.00 96.94 104 THR A N 1
ATOM 828 C CA . THR A 1 104 ? -7.190 5.556 5.187 1.00 96.94 104 THR A CA 1
ATOM 829 C C . THR A 1 104 ? -6.068 4.534 5.347 1.00 96.94 104 THR A C 1
ATOM 831 O O . THR A 1 104 ? -5.148 4.778 6.123 1.00 96.94 104 THR A O 1
ATOM 834 N N . ILE A 1 105 ? -6.109 3.427 4.598 1.00 97.19 105 ILE A N 1
ATOM 835 C CA . ILE A 1 105 ? -5.047 2.408 4.591 1.00 97.19 105 ILE A CA 1
ATOM 836 C C . ILE A 1 105 ? -3.709 3.040 4.198 1.00 97.19 105 ILE A C 1
ATOM 838 O O . ILE A 1 105 ? -2.719 2.856 4.902 1.00 97.19 105 ILE A O 1
ATOM 842 N N . ASP A 1 106 ? -3.691 3.811 3.110 1.00 98.12 106 ASP A N 1
ATOM 843 C CA . ASP A 1 106 ? -2.489 4.472 2.605 1.00 98.12 106 ASP A CA 1
ATOM 844 C C . ASP A 1 106 ? -1.851 5.375 3.663 1.00 98.12 106 ASP A C 1
ATOM 846 O O . ASP A 1 106 ? -0.668 5.242 3.970 1.00 98.12 106 ASP A O 1
ATOM 850 N N . ARG A 1 107 ? -2.657 6.229 4.301 1.00 98.00 107 ARG A N 1
ATOM 851 C CA . ARG A 1 107 ? -2.193 7.113 5.372 1.00 98.00 107 ARG A CA 1
ATOM 852 C C . ARG A 1 107 ? -1.569 6.341 6.535 1.00 98.00 107 ARG A C 1
ATOM 854 O O . ARG A 1 107 ? -0.510 6.734 7.010 1.00 98.00 107 ARG A O 1
ATOM 861 N N . LEU A 1 108 ? -2.194 5.249 6.977 1.00 97.12 108 LEU A N 1
ATOM 862 C CA . LEU A 1 108 ? -1.663 4.437 8.075 1.00 97.12 108 LEU A CA 1
ATOM 863 C C . LEU A 1 108 ? -0.292 3.843 7.733 1.00 97.12 108 LEU A C 1
ATOM 865 O O . LEU A 1 108 ? 0.622 3.887 8.557 1.00 97.12 108 LEU A O 1
ATOM 869 N N . TRP A 1 109 ? -0.135 3.322 6.516 1.00 97.06 109 TRP A N 1
ATOM 870 C CA . TRP A 1 109 ? 1.141 2.791 6.042 1.00 97.06 109 TRP A CA 1
ATOM 871 C C . TRP A 1 109 ? 2.212 3.876 5.927 1.00 97.06 109 TRP A C 1
ATOM 873 O O . TRP A 1 109 ? 3.328 3.674 6.409 1.00 97.06 109 TRP A O 1
ATOM 883 N N . LEU A 1 110 ? 1.875 5.039 5.365 1.00 96.75 110 LEU A N 1
ATOM 884 C CA . LEU A 1 110 ? 2.793 6.173 5.249 1.00 96.75 110 LEU A CA 1
ATOM 885 C C . LEU A 1 110 ? 3.261 6.664 6.626 1.00 96.75 110 LEU A C 1
ATOM 887 O O . LEU A 1 110 ? 4.460 6.827 6.843 1.00 96.75 110 LEU A O 1
ATOM 891 N N . GLU A 1 111 ? 2.337 6.868 7.569 1.00 95.88 111 GLU A N 1
ATOM 892 C CA . GLU A 1 111 ? 2.644 7.352 8.922 1.00 95.88 111 GLU A CA 1
ATOM 893 C C . GLU A 1 111 ? 3.569 6.386 9.679 1.00 95.88 111 GLU A C 1
ATOM 895 O O . GLU A 1 111 ? 4.538 6.819 10.310 1.00 95.88 111 GLU A O 1
ATOM 900 N N . ALA A 1 112 ? 3.296 5.081 9.597 1.00 93.56 112 ALA A N 1
ATOM 901 C CA . ALA A 1 112 ? 4.057 4.055 10.307 1.00 93.56 112 ALA A CA 1
ATOM 902 C C . ALA A 1 112 ? 5.440 3.785 9.699 1.00 93.56 112 ALA A C 1
ATOM 904 O O . ALA A 1 112 ? 6.364 3.409 10.417 1.00 93.56 112 ALA A O 1
ATOM 905 N N . SER A 1 113 ? 5.586 3.987 8.388 1.00 92.75 113 SER A N 1
ATOM 906 C CA . SER A 1 113 ? 6.802 3.660 7.635 1.00 92.75 113 SER A CA 1
ATOM 907 C C . SER A 1 113 ? 7.679 4.867 7.296 1.00 92.75 113 SER A C 1
ATOM 909 O O . SER A 1 113 ? 8.618 4.731 6.509 1.00 92.75 113 SER A O 1
ATOM 911 N N . GLU A 1 114 ? 7.370 6.043 7.850 1.00 92.94 114 GLU A N 1
ATOM 912 C CA . GLU A 1 114 ? 8.037 7.312 7.518 1.00 92.94 114 GLU A CA 1
ATOM 913 C C . GLU A 1 114 ? 7.978 7.613 6.005 1.00 92.94 114 GLU A C 1
ATOM 915 O O . GLU A 1 114 ? 8.940 8.069 5.391 1.00 92.94 114 GLU A O 1
ATOM 920 N N . GLY A 1 115 ? 6.831 7.319 5.387 1.00 94.50 115 GLY A N 1
ATOM 921 C CA . GLY A 1 115 ? 6.564 7.546 3.967 1.00 94.50 115 GLY A CA 1
ATOM 922 C C . GLY A 1 115 ? 7.159 6.504 3.016 1.00 94.50 115 GLY A C 1
ATOM 923 O O . GLY A 1 115 ? 7.074 6.680 1.804 1.00 94.50 115 GLY A O 1
ATOM 924 N N . ARG A 1 116 ? 7.762 5.419 3.522 1.00 93.94 116 ARG A N 1
ATOM 925 C CA . ARG A 1 116 ? 8.371 4.380 2.669 1.00 93.94 116 ARG A CA 1
ATOM 926 C C . ARG A 1 116 ? 7.365 3.451 2.010 1.00 93.94 116 ARG A C 1
ATOM 928 O O . ARG A 1 116 ? 7.624 2.974 0.908 1.00 93.94 116 ARG A O 1
ATOM 935 N N . PHE A 1 117 ? 6.279 3.132 2.698 1.00 95.75 117 PHE A N 1
ATOM 936 C CA . PHE A 1 117 ? 5.272 2.156 2.293 1.00 95.75 117 PHE A CA 1
ATOM 937 C C . PHE A 1 117 ? 3.908 2.832 2.173 1.00 95.75 117 PHE A C 1
ATOM 939 O O . PHE A 1 117 ? 3.621 3.786 2.894 1.00 95.75 117 PHE A O 1
ATOM 946 N N . GLY A 1 118 ? 3.070 2.329 1.269 1.00 96.69 118 GLY A N 1
ATOM 947 C CA . GLY A 1 118 ? 1.760 2.904 0.975 1.00 96.69 118 GLY A CA 1
ATOM 948 C C . GLY A 1 118 ? 1.316 2.674 -0.468 1.00 96.69 118 GLY A C 1
ATOM 949 O O . GLY A 1 118 ? 2.127 2.547 -1.388 1.00 96.69 118 GLY A O 1
ATOM 950 N N . LEU A 1 119 ? 0.000 2.675 -0.669 1.00 97.19 119 LEU A N 1
ATOM 951 C CA . LEU A 1 119 ? -0.644 2.554 -1.978 1.00 97.19 119 LEU A CA 1
ATOM 952 C C . LEU A 1 119 ? -0.321 3.753 -2.883 1.00 97.19 119 LEU A C 1
ATOM 954 O O . LEU A 1 119 ? -0.222 3.618 -4.102 1.00 97.19 119 LEU A O 1
ATOM 958 N N . SER A 1 120 ? -0.140 4.945 -2.312 1.00 98.19 120 SER A N 1
ATOM 959 C CA . SER A 1 120 ? 0.274 6.133 -3.062 1.00 98.19 120 SER A CA 1
ATOM 960 C C . SER A 1 120 ? 1.719 6.038 -3.544 1.00 98.19 120 SER A C 1
ATOM 962 O O . SER A 1 120 ? 1.990 6.448 -4.673 1.00 98.19 120 SER A O 1
ATOM 964 N N . VAL A 1 121 ? 2.615 5.441 -2.750 1.00 98.19 121 VAL A N 1
ATOM 965 C CA . VAL A 1 121 ? 4.004 5.157 -3.150 1.00 98.19 121 VAL A CA 1
ATOM 966 C C . VAL A 1 121 ? 4.020 4.167 -4.314 1.00 98.19 121 VAL A C 1
ATOM 968 O O . VAL A 1 121 ? 4.679 4.408 -5.322 1.00 98.19 121 VAL A O 1
ATOM 971 N N . GLN A 1 122 ? 3.224 3.098 -4.233 1.00 97.88 122 GLN A N 1
ATOM 972 C CA . GLN A 1 122 ? 3.067 2.134 -5.328 1.00 97.88 122 GLN A CA 1
ATOM 973 C C . GLN A 1 122 ? 2.512 2.780 -6.592 1.00 97.88 122 GLN A C 1
ATOM 975 O O . GLN A 1 122 ? 3.039 2.562 -7.678 1.00 97.88 122 GLN A O 1
ATOM 980 N N . ARG A 1 123 ? 1.475 3.615 -6.463 1.00 97.19 123 ARG A N 1
ATOM 981 C CA . ARG A 1 123 ? 0.890 4.344 -7.594 1.00 97.19 123 ARG A CA 1
ATOM 982 C C . ARG A 1 123 ? 1.895 5.289 -8.246 1.00 97.19 123 ARG A C 1
ATOM 984 O O . ARG A 1 123 ? 1.869 5.440 -9.464 1.00 97.19 123 ARG A O 1
ATOM 991 N N . GLN A 1 124 ? 2.745 5.940 -7.456 1.00 98.19 124 GLN A N 1
ATOM 992 C CA . GLN A 1 124 ? 3.809 6.790 -7.979 1.00 98.19 124 GLN A CA 1
ATOM 993 C C . GLN A 1 124 ? 4.816 5.960 -8.783 1.00 98.19 124 GLN A C 1
ATOM 995 O O . GLN A 1 124 ? 5.075 6.286 -9.936 1.00 98.19 124 GLN A O 1
ATOM 1000 N N . ILE A 1 125 ? 5.291 4.842 -8.228 1.00 97.56 125 ILE A N 1
ATOM 1001 C CA . ILE A 1 125 ? 6.213 3.931 -8.923 1.00 97.56 125 ILE A CA 1
ATOM 1002 C C . ILE A 1 125 ? 5.568 3.373 -10.196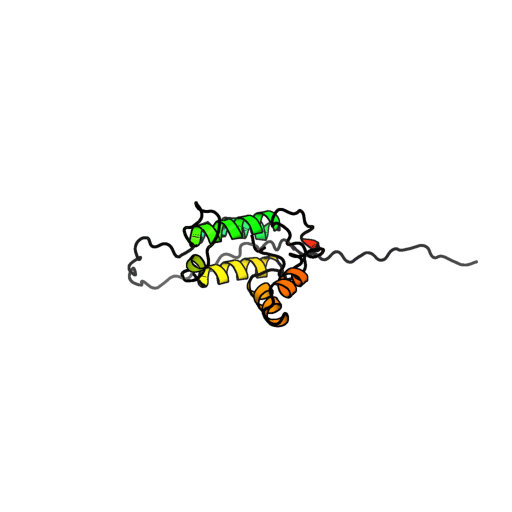 1.00 97.56 125 ILE A C 1
ATOM 1004 O O . ILE A 1 125 ? 6.198 3.358 -11.241 1.00 97.56 125 ILE A O 1
ATOM 1008 N N . TYR A 1 126 ? 4.290 2.997 -10.162 1.00 97.44 126 TYR A N 1
ATOM 1009 C CA . TYR A 1 126 ? 3.572 2.507 -11.342 1.00 97.44 126 TYR A CA 1
ATOM 1010 C C . TYR A 1 126 ? 3.553 3.525 -12.489 1.00 97.44 126 TYR A C 1
ATOM 1012 O O . TYR A 1 126 ? 3.678 3.149 -13.650 1.00 97.44 126 TYR A O 1
ATOM 1020 N N . ARG A 1 127 ? 3.423 4.818 -12.170 1.00 98.00 127 ARG A N 1
ATOM 1021 C CA . ARG A 1 127 ? 3.495 5.896 -13.167 1.00 98.00 127 ARG A CA 1
ATOM 1022 C C . ARG A 1 127 ? 4.909 6.104 -13.696 1.00 98.00 127 ARG A C 1
ATOM 1024 O O . ARG A 1 127 ? 5.055 6.400 -14.872 1.00 98.00 127 ARG A O 1
ATOM 1031 N N . GLU A 1 128 ? 5.918 5.971 -12.840 1.00 97.81 128 GLU A N 1
ATOM 1032 C CA . GLU A 1 128 ? 7.329 6.048 -13.239 1.00 97.81 128 GLU A CA 1
ATOM 1033 C C . GLU A 1 128 ? 7.746 4.877 -14.136 1.00 97.81 128 GLU A C 1
ATOM 1035 O O . GLU A 1 128 ? 8.626 5.039 -14.969 1.00 97.81 128 GLU A O 1
ATOM 1040 N N . GLU A 1 129 ? 7.086 3.727 -13.995 1.00 97.25 129 GLU A N 1
ATOM 1041 C CA . GLU A 1 129 ? 7.281 2.539 -14.831 1.00 97.25 129 GLU A CA 1
ATOM 1042 C C . GLU A 1 129 ? 6.352 2.511 -16.055 1.00 97.25 129 GLU A C 1
ATOM 1044 O O . GLU A 1 129 ? 5.984 1.435 -16.516 1.00 97.25 129 GLU A O 1
ATOM 1049 N N . ASP A 1 130 ? 5.906 3.667 -16.560 1.00 96.75 130 ASP A N 1
ATOM 1050 C CA . ASP A 1 130 ? 5.044 3.781 -17.750 1.00 96.75 130 ASP A CA 1
ATOM 1051 C C . ASP A 1 130 ? 3.794 2.880 -17.708 1.00 96.75 130 ASP A C 1
ATOM 1053 O O . ASP A 1 130 ? 3.357 2.307 -18.712 1.00 96.75 130 ASP A O 1
ATOM 1057 N N . CYS A 1 131 ? 3.204 2.738 -16.517 1.00 94.94 131 CYS A N 1
ATOM 1058 C CA . CYS A 1 131 ? 2.061 1.865 -16.257 1.00 94.94 131 CYS A CA 1
ATOM 1059 C C . CYS A 1 131 ? 2.325 0.373 -16.562 1.00 94.94 131 CYS A C 1
ATOM 1061 O O . CYS A 1 131 ? 1.392 -0.375 -16.859 1.00 94.94 131 CYS A O 1
ATOM 1063 N N . GLN A 1 132 ? 3.580 -0.082 -16.484 1.00 95.50 132 GLN A N 1
ATOM 1064 C CA . GLN A 1 132 ? 3.964 -1.479 -16.698 1.00 95.50 132 GLN A CA 1
ATOM 1065 C C . GLN A 1 132 ? 4.010 -2.257 -15.377 1.00 95.50 132 GLN A C 1
ATOM 1067 O O . GLN A 1 132 ? 4.776 -1.939 -14.464 1.00 95.50 132 GLN A O 1
ATOM 1072 N N . TYR A 1 133 ? 3.221 -3.332 -15.282 1.00 91.31 133 TYR A N 1
ATOM 1073 C CA . TYR A 1 133 ? 3.152 -4.164 -14.074 1.00 91.31 133 TYR A CA 1
ATOM 1074 C C . TYR A 1 133 ? 4.450 -4.918 -13.772 1.00 91.31 133 TYR A C 1
ATOM 1076 O O . TYR A 1 133 ? 4.797 -5.062 -12.602 1.00 91.31 133 TYR A O 1
ATOM 1084 N N . ASP A 1 134 ? 5.182 -5.364 -14.795 1.00 92.81 134 ASP A N 1
ATOM 1085 C CA . ASP A 1 134 ? 6.458 -6.058 -14.594 1.00 92.81 134 ASP A CA 1
ATOM 1086 C C . ASP A 1 134 ? 7.530 -5.105 -14.044 1.00 92.81 134 ASP A C 1
ATOM 1088 O O . ASP A 1 134 ? 8.250 -5.460 -13.109 1.00 92.81 134 ASP A O 1
ATOM 1092 N N . GLY A 1 135 ? 7.584 -3.869 -14.560 1.00 94.06 135 GLY A N 1
ATOM 1093 C CA . GLY A 1 135 ? 8.463 -2.812 -14.045 1.00 94.06 135 GLY A CA 1
ATOM 1094 C C . GLY A 1 135 ? 8.120 -2.449 -12.602 1.00 94.06 135 GLY A C 1
ATOM 1095 O O . GLY A 1 135 ? 8.989 -2.456 -11.724 1.00 94.06 135 GLY A O 1
ATOM 1096 N N . LEU A 1 136 ? 6.825 -2.258 -12.319 1.00 94.88 136 LEU A N 1
ATOM 1097 C CA . LEU A 1 136 ? 6.320 -2.052 -10.962 1.00 94.88 136 LEU A CA 1
ATOM 1098 C C . LEU A 1 136 ? 6.747 -3.197 -10.036 1.00 94.88 136 LEU A C 1
ATOM 1100 O O . LEU A 1 136 ? 7.382 -2.963 -9.012 1.00 94.88 136 LEU A O 1
ATOM 1104 N N . GLY A 1 137 ? 6.428 -4.442 -10.393 1.00 92.94 137 GLY A N 1
ATOM 1105 C CA . GLY A 1 137 ? 6.719 -5.614 -9.574 1.00 92.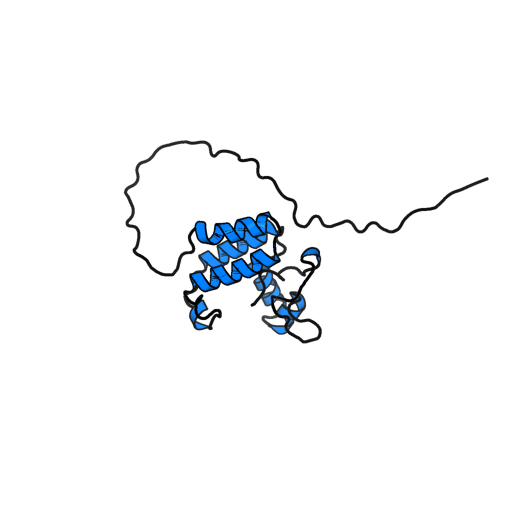94 137 GLY A CA 1
ATOM 1106 C C . GLY A 1 137 ? 8.215 -5.801 -9.322 1.00 92.94 137 GLY A C 1
ATOM 1107 O O . GLY A 1 137 ? 8.610 -6.144 -8.204 1.00 92.94 137 GLY A O 1
ATOM 1108 N N . ALA A 1 138 ? 9.060 -5.518 -10.315 1.00 93.19 138 ALA A N 1
ATOM 1109 C CA . ALA A 1 138 ? 10.509 -5.527 -10.159 1.00 93.19 138 ALA A CA 1
ATOM 1110 C C . ALA A 1 138 ? 10.985 -4.443 -9.178 1.00 93.19 138 ALA A C 1
ATOM 1112 O O . ALA A 1 138 ? 11.730 -4.752 -8.246 1.00 93.19 138 ALA A O 1
ATOM 1113 N N . ARG A 1 139 ? 10.516 -3.194 -9.316 1.00 94.19 139 ARG A N 1
ATOM 1114 C CA . ARG A 1 139 ? 10.912 -2.084 -8.427 1.00 94.19 139 ARG A CA 1
ATOM 1115 C C . ARG A 1 139 ? 10.412 -2.228 -7.005 1.00 94.19 139 ARG A C 1
ATOM 1117 O O . ARG A 1 139 ? 11.132 -1.891 -6.067 1.00 94.19 139 ARG A O 1
ATOM 1124 N N . LEU A 1 140 ? 9.203 -2.751 -6.839 1.00 93.50 140 LEU A N 1
ATOM 1125 C CA . LEU A 1 140 ? 8.657 -3.040 -5.524 1.00 93.50 140 LEU A CA 1
ATOM 1126 C C . LEU A 1 140 ? 9.349 -4.240 -4.878 1.00 93.50 140 LEU A C 1
ATOM 1128 O O . LEU A 1 140 ? 9.258 -4.382 -3.669 1.00 93.50 140 LEU A O 1
ATOM 1132 N N . GLY A 1 141 ? 10.059 -5.093 -5.624 1.00 91.38 141 GLY A N 1
ATOM 1133 C CA . GLY A 1 141 ? 10.643 -6.335 -5.103 1.00 91.38 141 GLY A CA 1
ATOM 1134 C C . GLY A 1 141 ? 9.619 -7.467 -4.944 1.00 91.38 141 GLY A C 1
ATOM 1135 O O . GLY A 1 141 ? 9.811 -8.390 -4.147 1.00 91.38 141 GLY A O 1
ATOM 1136 N N . TRP A 1 142 ? 8.508 -7.390 -5.677 1.00 91.62 142 TRP A N 1
ATOM 1137 C CA . TRP A 1 142 ? 7.508 -8.454 -5.788 1.00 91.62 142 TRP A CA 1
ATOM 1138 C C . TRP A 1 142 ? 7.890 -9.497 -6.836 1.00 91.62 142 TRP A C 1
ATOM 1140 O O . TRP A 1 142 ? 7.467 -10.644 -6.724 1.00 91.62 142 TRP A O 1
ATOM 1150 N N . ILE A 1 143 ? 8.742 -9.134 -7.795 1.00 90.31 143 ILE A N 1
ATOM 1151 C CA . ILE A 1 143 ? 9.318 -10.049 -8.779 1.00 90.31 143 ILE A CA 1
ATOM 1152 C C . ILE A 1 143 ? 10.797 -10.261 -8.459 1.00 90.31 143 ILE A C 1
ATOM 1154 O O . ILE A 1 143 ? 11.571 -9.308 -8.400 1.00 90.31 143 ILE A O 1
ATOM 1158 N N . VAL A 1 144 ? 11.209 -11.519 -8.297 1.00 83.88 144 VAL A N 1
ATOM 1159 C CA . VAL A 1 144 ? 12.621 -11.898 -8.139 1.00 83.88 144 VAL A CA 1
ATOM 1160 C C . VAL A 1 144 ? 12.954 -12.988 -9.147 1.00 83.88 144 VAL A C 1
ATOM 1162 O O . VAL A 1 144 ? 12.257 -13.998 -9.228 1.00 83.88 144 VAL A O 1
ATOM 1165 N N . ALA A 1 145 ? 14.011 -12.773 -9.936 1.00 84.88 145 ALA A N 1
ATOM 1166 C CA . ALA A 1 145 ? 14.430 -13.681 -11.009 1.00 84.88 145 ALA A CA 1
ATOM 1167 C C . ALA A 1 145 ? 13.277 -14.063 -11.968 1.00 84.88 145 ALA A C 1
ATOM 1169 O O . ALA A 1 145 ? 13.098 -15.231 -12.312 1.00 84.88 145 ALA A O 1
ATOM 1170 N N . GLY A 1 146 ? 12.459 -13.073 -12.351 1.00 84.31 146 GLY A N 1
ATOM 1171 C CA . GLY A 1 146 ? 11.322 -13.250 -13.263 1.00 84.31 146 GLY A CA 1
ATOM 1172 C C . GLY A 1 146 ? 10.112 -13.972 -12.660 1.00 84.31 146 GLY A C 1
ATOM 1173 O O . GLY A 1 146 ? 9.197 -14.333 -13.393 1.00 84.31 146 GLY A O 1
ATOM 1174 N N . LYS A 1 147 ? 10.092 -14.212 -11.343 1.00 86.00 147 LYS A N 1
ATOM 1175 C CA . LYS A 1 147 ? 8.986 -14.888 -10.657 1.00 86.00 147 LYS A CA 1
ATOM 1176 C C . LYS A 1 147 ? 8.315 -13.962 -9.657 1.00 86.00 147 LYS A C 1
ATOM 1178 O O . LYS A 1 147 ? 8.980 -13.406 -8.783 1.00 86.00 147 LYS A O 1
ATOM 1183 N N . TRP A 1 148 ? 6.993 -13.871 -9.758 1.00 85.69 148 TRP A N 1
ATOM 1184 C CA . TRP A 1 148 ? 6.157 -13.243 -8.746 1.00 85.69 148 TRP A CA 1
ATOM 1185 C C . TRP A 1 148 ? 6.255 -14.025 -7.440 1.00 85.69 148 TRP A C 1
ATOM 1187 O O . TRP A 1 148 ?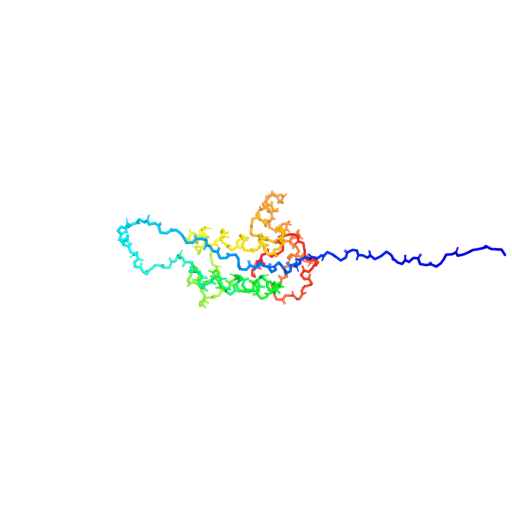 6.030 -15.237 -7.380 1.00 85.69 148 TRP A O 1
ATOM 1197 N N . LEU A 1 149 ? 6.647 -13.319 -6.393 1.00 82.69 149 LEU A N 1
ATOM 1198 C CA . LEU A 1 149 ? 6.726 -13.852 -5.051 1.00 82.69 149 LEU A CA 1
ATOM 1199 C C . LEU A 1 149 ? 5.337 -13.833 -4.419 1.00 82.69 149 LEU A C 1
ATOM 1201 O O . LEU A 1 149 ? 4.619 -12.844 -4.511 1.00 82.69 149 LEU A O 1
ATOM 1205 N N . LYS A 1 150 ? 5.000 -14.904 -3.702 1.00 76.69 150 LYS A N 1
ATOM 1206 C CA . LYS A 1 150 ? 3.799 -14.932 -2.861 1.00 76.69 150 LYS A CA 1
ATOM 1207 C C . LYS A 1 150 ? 3.990 -14.010 -1.656 1.00 76.69 150 LYS A C 1
ATOM 1209 O O . LYS A 1 150 ? 5.099 -13.945 -1.116 1.00 76.69 150 LYS A O 1
ATOM 1214 N N . ALA A 1 151 ? 2.914 -13.377 -1.189 1.00 66.12 151 ALA A N 1
ATOM 1215 C CA . ALA A 1 151 ? 2.927 -12.507 -0.008 1.00 66.12 151 ALA A CA 1
ATOM 1216 C C . ALA A 1 151 ? 3.523 -13.183 1.249 1.00 66.12 151 ALA A C 1
ATOM 1218 O O . ALA A 1 151 ? 4.145 -12.529 2.077 1.00 66.12 151 ALA A O 1
ATOM 1219 N N . SER A 1 152 ? 3.416 -14.513 1.364 1.00 59.84 152 SER A N 1
ATOM 1220 C CA . SER A 1 152 ? 3.945 -15.303 2.484 1.00 59.84 152 SER A CA 1
ATOM 1221 C C . SER A 1 152 ? 5.456 -15.572 2.442 1.00 59.84 152 SER A C 1
ATOM 1223 O O . SER A 1 152 ? 5.946 -16.364 3.248 1.00 59.84 152 SER A O 1
ATOM 1225 N N . ASN A 1 153 ? 6.199 -15.025 1.476 1.00 65.19 153 ASN A N 1
ATOM 1226 C CA . ASN A 1 153 ? 7.636 -15.268 1.407 1.00 65.19 153 ASN A CA 1
ATOM 1227 C C . ASN A 1 153 ? 8.356 -14.447 2.495 1.00 65.19 153 ASN A C 1
ATOM 1229 O O . ASN A 1 153 ? 8.200 -13.224 2.500 1.00 65.19 153 ASN A O 1
ATOM 1233 N N . PRO A 1 154 ? 9.159 -15.062 3.385 1.00 57.97 154 PRO A N 1
ATOM 1234 C CA . PRO A 1 154 ? 9.861 -14.325 4.430 1.00 57.97 154 PRO A CA 1
ATOM 1235 C C . PRO A 1 154 ? 10.796 -13.282 3.811 1.00 57.97 154 PRO A C 1
ATOM 1237 O O . PRO A 1 154 ? 11.637 -13.615 2.974 1.00 57.97 154 PRO A O 1
ATOM 1240 N N . ARG A 1 155 ? 10.660 -12.018 4.218 1.00 70.38 155 ARG A N 1
ATOM 1241 C CA . ARG A 1 155 ? 11.557 -10.928 3.814 1.00 70.38 155 ARG A CA 1
ATOM 1242 C C . ARG A 1 155 ? 11.933 -10.107 5.039 1.00 70.38 155 ARG A C 1
ATOM 1244 O O . ARG A 1 155 ? 11.080 -9.828 5.880 1.00 70.38 155 ARG A O 1
ATOM 1251 N N . ASP A 1 156 ? 13.193 -9.688 5.134 1.00 76.06 156 ASP A N 1
ATOM 1252 C CA . ASP A 1 156 ? 13.561 -8.681 6.128 1.00 76.06 156 ASP A CA 1
ATOM 1253 C C . ASP A 1 156 ? 12.916 -7.351 5.721 1.00 76.06 156 ASP A C 1
ATOM 1255 O O . ASP A 1 156 ? 13.325 -6.710 4.752 1.00 76.06 156 ASP A O 1
ATOM 1259 N N . HIS A 1 157 ? 11.891 -6.933 6.466 1.00 70.56 157 HIS A N 1
ATOM 1260 C CA . HIS A 1 157 ? 11.151 -5.697 6.215 1.00 70.56 157 HIS A CA 1
ATOM 1261 C C . HIS A 1 157 ? 12.048 -4.448 6.214 1.00 70.56 157 HIS A C 1
ATOM 1263 O O . HIS A 1 157 ? 11.696 -3.418 5.635 1.00 70.56 157 HIS A O 1
ATOM 1269 N N . ARG A 1 158 ? 13.227 -4.525 6.845 1.00 74.19 158 ARG A N 1
ATOM 1270 C CA . ARG A 1 158 ? 14.216 -3.440 6.860 1.00 74.19 158 ARG A CA 1
ATOM 1271 C C . ARG A 1 158 ? 14.853 -3.225 5.494 1.00 74.19 158 ARG A C 1
ATOM 1273 O O . ARG A 1 158 ? 15.212 -2.094 5.179 1.00 74.19 158 ARG A O 1
ATOM 1280 N N . GLU A 1 159 ? 14.938 -4.278 4.692 1.00 83.06 159 GLU A N 1
ATOM 1281 C CA . GLU A 1 159 ? 15.590 -4.284 3.382 1.00 83.06 159 GLU A CA 1
ATOM 1282 C C . GLU A 1 159 ? 14.595 -4.160 2.221 1.00 83.06 159 GLU A C 1
ATOM 1284 O O . GLU A 1 159 ? 14.995 -4.151 1.059 1.00 83.06 159 GLU A O 1
ATOM 1289 N N . LEU A 1 160 ? 13.296 -4.028 2.514 1.00 88.25 160 LEU A N 1
ATOM 1290 C CA . LEU A 1 160 ? 12.285 -3.894 1.473 1.00 88.25 160 LEU A CA 1
ATOM 1291 C C . LEU A 1 160 ? 12.421 -2.566 0.705 1.00 88.25 160 LEU A C 1
ATOM 1293 O O . LEU A 1 160 ? 12.588 -1.506 1.332 1.00 88.25 160 LEU A O 1
ATOM 1297 N N . PRO A 1 161 ? 12.289 -2.597 -0.636 1.00 92.06 161 PRO A N 1
ATOM 1298 C CA . PRO A 1 161 ? 12.189 -1.393 -1.452 1.00 92.06 161 PRO A CA 1
ATOM 1299 C C . PRO A 1 161 ? 11.010 -0.509 -1.038 1.00 92.06 161 PRO A C 1
ATOM 1301 O O . PRO A 1 161 ? 10.019 -0.984 -0.478 1.00 92.06 161 PRO A O 1
ATOM 1304 N N . ALA A 1 162 ? 11.096 0.786 -1.347 1.00 93.50 162 ALA A N 1
ATOM 1305 C CA . ALA A 1 162 ? 9.963 1.693 -1.182 1.00 93.50 162 ALA A CA 1
ATOM 1306 C C . ALA A 1 162 ? 8.735 1.168 -1.948 1.00 93.50 162 ALA A C 1
ATOM 1308 O O . ALA A 1 162 ? 8.855 0.630 -3.046 1.00 93.50 162 ALA A O 1
ATOM 1309 N N . GLY A 1 163 ? 7.560 1.297 -1.338 1.00 93.88 163 GLY A N 1
ATOM 1310 C CA . GLY A 1 163 ? 6.292 0.817 -1.877 1.00 93.88 163 GLY A CA 1
ATOM 1311 C C . GLY A 1 163 ? 6.075 -0.697 -1.799 1.00 93.88 163 GLY A C 1
ATOM 1312 O O . GLY A 1 163 ? 4.995 -1.139 -2.171 1.00 93.88 163 GLY A O 1
ATOM 1313 N N . ASN A 1 164 ? 7.032 -1.510 -1.322 1.00 94.31 164 ASN A N 1
ATOM 1314 C CA . ASN A 1 164 ? 6.847 -2.972 -1.272 1.00 94.31 164 ASN A CA 1
ATOM 1315 C C . ASN A 1 164 ? 5.601 -3.387 -0.475 1.00 94.31 164 ASN A C 1
ATOM 1317 O O . ASN A 1 164 ? 4.990 -4.405 -0.789 1.00 94.31 164 ASN A O 1
ATOM 1321 N N . LEU A 1 165 ? 5.235 -2.608 0.544 1.00 94.00 165 LEU A N 1
ATOM 1322 C CA . LEU A 1 165 ? 4.059 -2.849 1.366 1.00 94.00 165 LEU A CA 1
ATOM 1323 C C . LEU A 1 165 ? 3.030 -1.712 1.227 1.00 94.00 165 LEU A C 1
ATOM 1325 O O . LEU A 1 165 ? 3.428 -0.562 0.996 1.00 94.00 165 LEU A O 1
ATOM 1329 N N . PRO A 1 166 ? 1.730 -2.006 1.400 1.00 94.75 166 PRO A N 1
ATOM 1330 C CA . PRO A 1 166 ? 1.157 -3.357 1.523 1.00 94.75 166 PRO A CA 1
ATOM 1331 C C . PRO A 1 166 ? 1.310 -4.175 0.225 1.00 94.75 166 PRO A C 1
ATOM 1333 O O . PRO A 1 166 ? 1.277 -3.607 -0.858 1.00 94.75 166 PRO A O 1
ATOM 1336 N N . SER A 1 167 ? 1.522 -5.485 0.300 1.00 91.19 167 SER A N 1
ATOM 1337 C CA . SER A 1 167 ? 1.753 -6.326 -0.875 1.00 91.19 167 SER A CA 1
ATOM 1338 C C . SER A 1 167 ? 0.483 -6.526 -1.712 1.00 91.19 167 SER A C 1
ATOM 1340 O O . SER A 1 167 ? -0.642 -6.472 -1.208 1.00 91.19 167 SER A O 1
ATOM 1342 N N . ALA A 1 168 ? 0.661 -6.761 -3.013 1.00 78.75 168 ALA A N 1
ATOM 1343 C CA . ALA A 1 168 ? -0.380 -7.381 -3.823 1.00 78.75 168 ALA A CA 1
ATOM 1344 C C . ALA A 1 168 ? -0.467 -8.866 -3.425 1.00 78.75 168 ALA A C 1
ATOM 1346 O O . ALA A 1 168 ? 0.565 -9.537 -3.379 1.00 78.75 168 ALA A O 1
ATOM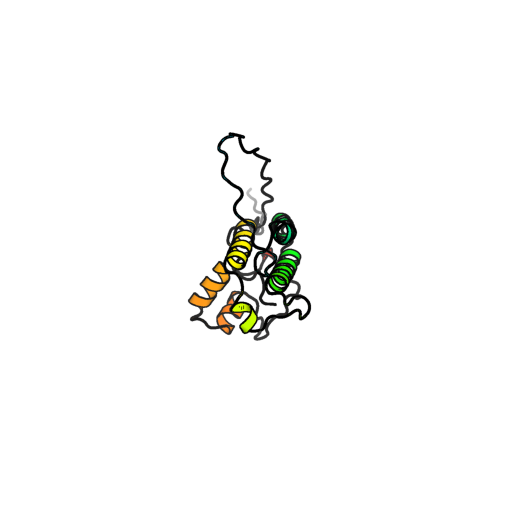 1347 N N . ALA A 1 169 ? -1.668 -9.335 -3.072 1.00 60.94 169 ALA A N 1
ATOM 1348 C CA . ALA A 1 169 ? -1.902 -10.680 -2.531 1.00 60.94 169 ALA A CA 1
ATOM 1349 C C . ALA A 1 169 ? -1.364 -11.831 -3.391 1.00 60.94 169 ALA A C 1
ATOM 1351 O O . ALA A 1 169 ? -1.458 -11.740 -4.636 1.00 60.94 169 ALA A O 1
#

Secondary structure (DSSP, 8-state):
--------------------------PPPP--------PPPP---S----HHHHHHHHHHHHTT-HHHHHHHHHHHHHHHTT-TTT-S--HHHHHS--HHHHHHHHHHHHHHTTTSSSHHHHHHHHHHTTT-HHHHHHHHT-EETTEEPPTTS---GGGPPTT--SPP-

Radius of gyration: 21.46 Å; chains: 1; bounding box: 90×40×44 Å

Foldseek 3Di:
DDDDDDDDDPDDPDPPQFDLPPPDPPDDDDDDDDDDDDDDDDDDDQADDDPVLCPQLLVCLSVVVQLVNLVSLLCSQCVSLVNNVVSDDDPVSVVRHHPVSLVVSQVSQCVSRVHQEGPVQLVVQCVVVVVDPVSSCVQQVCADPNDGDDSPDDDDPSPTGRHVPSDDD

pLDDT: mean 76.23, std 24.0, range [29.48, 98.19]